Protein AF-A0A1J3GLE9-F1 (afdb_monomer_lite)

Sequence (79 aa):
ITVIKNENDELIPSRVIVGHRMCIDYRKLNAASRKDHFPLPFIDQMLERLACHPFYCFLDGYSGFFQIPIHPDDQEKTT

Radius of gyration: 19.92 Å; chains: 1; bounding box: 53×32×44 Å

Foldseek 3Di:
DDFDQDPVRDTDDDDDPPDDDDDDPCVVVVVVDDDDDDDDDDPVVVVVVVVVDPDDDDDDCVVVVVVDDDDPVCVVVVD

Structure (mmCIF, N/CA/C/O backbone):
data_AF-A0A1J3GLE9-F1
#
_entry.id   AF-A0A1J3GLE9-F1
#
loop_
_atom_site.group_PDB
_atom_site.id
_atom_site.type_symbol
_atom_site.label_atom_id
_atom_site.label_alt_id
_atom_site.label_comp_id
_atom_site.label_asym_id
_atom_site.label_entity_id
_atom_site.label_seq_id
_atom_site.pdbx_PDB_ins_code
_atom_site.Cartn_x
_atom_site.Cartn_y
_atom_site.Cartn_z
_atom_site.occupancy
_atom_site.B_iso_or_equiv
_atom_site.auth_seq_id
_atom_site.auth_comp_id
_atom_site.auth_asym_id
_atom_site.auth_atom_id
_atom_site.pdbx_PDB_model_num
ATOM 1 N N . ILE A 1 1 ? -18.874 11.424 -0.440 1.00 60.66 1 ILE A N 1
ATOM 2 C CA . ILE A 1 1 ? -19.647 10.714 -1.485 1.00 60.66 1 ILE A CA 1
ATOM 3 C C . ILE A 1 1 ? -21.071 11.194 -1.323 1.00 60.66 1 ILE A C 1
ATOM 5 O O . ILE A 1 1 ? -21.577 11.132 -0.213 1.00 60.66 1 ILE A O 1
ATOM 9 N N . THR A 1 2 ? -21.650 11.775 -2.363 1.00 73.94 2 THR A N 1
ATOM 10 C CA . THR A 1 2 ? -23.028 12.270 -2.360 1.00 73.94 2 THR A CA 1
ATOM 11 C C . THR A 1 2 ? -23.856 11.321 -3.203 1.00 73.94 2 THR A C 1
ATOM 13 O O . THR A 1 2 ? -23.497 11.039 -4.342 1.00 73.94 2 THR A O 1
ATOM 16 N N . VAL A 1 3 ? -24.937 10.793 -2.646 1.00 78.12 3 VAL A N 1
ATOM 17 C CA . VAL A 1 3 ? -25.845 9.923 -3.391 1.00 78.12 3 VAL A CA 1
ATOM 18 C C . VAL A 1 3 ? -26.808 10.823 -4.154 1.00 78.12 3 VAL A C 1
ATOM 20 O O . VAL A 1 3 ? -27.523 11.611 -3.539 1.00 78.12 3 VAL A O 1
ATOM 23 N N . ILE A 1 4 ? -26.770 10.758 -5.482 1.00 81.25 4 ILE A N 1
ATOM 24 C CA . ILE A 1 4 ? -27.615 11.566 -6.365 1.00 81.25 4 ILE A CA 1
ATOM 25 C C . ILE A 1 4 ? -28.596 10.617 -7.046 1.00 81.25 4 ILE A C 1
ATOM 27 O O . ILE A 1 4 ? -28.207 9.535 -7.485 1.00 81.25 4 ILE A O 1
ATOM 31 N N . LYS A 1 5 ? -29.867 11.011 -7.111 1.00 84.44 5 LYS A N 1
ATOM 32 C CA . LYS A 1 5 ? -30.898 10.263 -7.830 1.00 84.44 5 LYS A CA 1
ATOM 33 C C . LYS A 1 5 ? -30.777 10.567 -9.328 1.00 84.44 5 LYS A C 1
ATOM 35 O O . LYS A 1 5 ? -30.716 11.743 -9.689 1.00 84.44 5 LYS A O 1
ATOM 40 N N . ASN A 1 6 ? -30.669 9.546 -10.177 1.00 82.12 6 ASN A N 1
ATOM 41 C CA . ASN A 1 6 ? -30.664 9.729 -11.631 1.00 82.12 6 ASN A CA 1
ATOM 42 C C . ASN A 1 6 ? -32.091 9.929 -12.178 1.00 82.12 6 ASN A C 1
ATOM 44 O O . ASN A 1 6 ? -33.068 9.890 -11.434 1.00 82.12 6 ASN A O 1
ATOM 48 N N . GLU A 1 7 ? -32.206 10.130 -13.491 1.00 85.06 7 GLU A N 1
ATOM 49 C CA . GLU A 1 7 ? -33.491 10.294 -14.191 1.00 85.06 7 GLU A CA 1
ATOM 50 C C . GLU A 1 7 ? -34.389 9.044 -14.121 1.00 85.06 7 GLU A C 1
ATOM 52 O O . GLU A 1 7 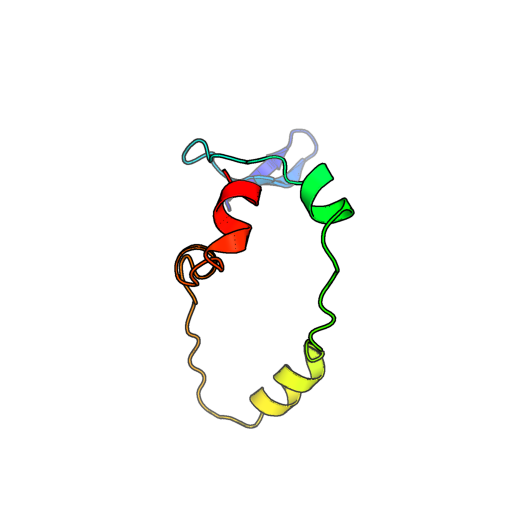? -35.603 9.149 -14.267 1.00 85.06 7 GLU A O 1
ATOM 57 N N . ASN A 1 8 ? -33.805 7.878 -13.833 1.00 87.12 8 ASN A N 1
ATOM 58 C CA . ASN A 1 8 ? -34.494 6.602 -13.643 1.00 87.12 8 ASN A CA 1
ATOM 59 C C . ASN A 1 8 ? -34.782 6.302 -12.161 1.00 87.12 8 ASN A C 1
ATOM 61 O O . ASN A 1 8 ? -35.082 5.164 -11.808 1.00 87.12 8 ASN A O 1
ATOM 65 N N . ASP A 1 9 ? -34.677 7.305 -11.284 1.00 81.75 9 ASP A N 1
ATOM 66 C CA . ASP A 1 9 ? -34.897 7.187 -9.843 1.00 81.75 9 ASP A CA 1
ATOM 67 C C . ASP A 1 9 ? -33.905 6.273 -9.085 1.00 81.75 9 ASP A C 1
ATOM 69 O O . ASP A 1 9 ? -34.092 5.969 -7.903 1.00 81.75 9 ASP A O 1
ATOM 73 N N . GLU A 1 10 ? -32.796 5.894 -9.716 1.00 85.31 10 GLU A N 1
ATOM 74 C CA . GLU A 1 10 ? -31.736 5.091 -9.114 1.00 85.31 10 GLU A CA 1
ATOM 75 C C . GLU A 1 10 ? -30.758 5.974 -8.331 1.00 85.31 10 GLU A C 1
ATOM 77 O O . GLU A 1 10 ? -30.344 7.053 -8.765 1.00 85.31 10 GLU A O 1
ATOM 82 N N . LEU A 1 11 ? -30.355 5.496 -7.155 1.00 83.75 11 LEU A N 1
ATOM 83 C CA . LEU A 1 11 ? -29.409 6.177 -6.279 1.00 83.75 11 LEU A CA 1
ATOM 84 C C . LEU A 1 11 ? -27.974 5.867 -6.711 1.00 83.75 11 LEU A C 1
ATOM 86 O O . LEU A 1 11 ? -27.419 4.825 -6.362 1.00 83.75 11 LEU A O 1
ATOM 90 N N . ILE A 1 12 ? -27.356 6.790 -7.446 1.00 82.00 12 ILE A N 1
ATOM 91 C CA . ILE A 1 12 ? -25.972 6.645 -7.893 1.00 82.00 12 ILE A CA 1
ATOM 92 C C . ILE A 1 12 ? -25.039 7.319 -6.877 1.00 82.00 12 ILE A C 1
ATOM 94 O O . ILE A 1 12 ? -25.193 8.513 -6.585 1.00 82.00 12 ILE A O 1
ATOM 98 N N . PRO A 1 13 ? -24.032 6.605 -6.339 1.00 79.50 13 PRO A N 1
ATOM 99 C CA . PRO A 1 13 ? -22.990 7.228 -5.538 1.00 79.50 13 PRO A CA 1
ATOM 100 C C . PRO A 1 13 ? -22.126 8.110 -6.445 1.00 79.50 13 PRO A C 1
ATOM 102 O O . PRO A 1 13 ? -21.274 7.631 -7.188 1.00 79.50 13 PRO A O 1
ATOM 105 N N . SER A 1 14 ? -22.338 9.421 -6.375 1.00 78.19 14 SER A N 1
ATOM 106 C CA . SER A 1 14 ? -21.555 10.402 -7.115 1.00 78.19 14 SER A CA 1
ATOM 107 C C . SER A 1 14 ? -20.476 11.005 -6.220 1.00 78.19 14 SER A C 1
ATOM 109 O O . SER A 1 14 ? -20.671 11.289 -5.030 1.00 78.19 14 SER A O 1
ATOM 111 N N . ARG A 1 15 ? -19.287 11.198 -6.784 1.00 76.44 15 ARG A N 1
ATOM 112 C CA . ARG A 1 15 ? -18.188 11.891 -6.117 1.00 76.44 15 ARG A CA 1
ATOM 113 C C . ARG A 1 15 ? -17.984 13.220 -6.824 1.00 76.44 15 ARG A C 1
ATOM 115 O O . ARG A 1 15 ? -17.614 13.240 -7.991 1.00 76.44 15 ARG A O 1
ATOM 122 N N . VAL A 1 16 ? -18.180 14.317 -6.098 1.00 77.19 16 VAL A N 1
ATOM 123 C CA . VAL A 1 16 ? -17.811 15.650 -6.584 1.00 77.19 16 VAL A CA 1
ATOM 124 C C . VAL A 1 16 ? -16.319 15.640 -6.927 1.00 77.19 16 VAL A C 1
ATOM 126 O O . VAL A 1 16 ? -15.493 15.227 -6.104 1.00 77.19 16 VAL A O 1
ATOM 129 N N . ILE A 1 17 ? -15.976 16.038 -8.153 1.00 80.69 17 ILE A N 1
ATOM 130 C CA . ILE A 1 17 ? -14.586 16.125 -8.606 1.00 80.69 17 ILE A CA 1
ATOM 131 C C . ILE A 1 17 ? -13.955 17.319 -7.891 1.00 80.69 17 ILE A C 1
ATOM 133 O O . ILE A 1 17 ? -14.215 18.467 -8.227 1.00 80.69 17 ILE A O 1
ATOM 137 N N . VAL A 1 18 ? -13.148 17.036 -6.869 1.00 82.31 18 VAL A N 1
ATOM 138 C CA . VAL A 1 18 ? -12.495 18.068 -6.042 1.00 82.31 18 VAL A CA 1
ATOM 139 C C . VAL A 1 18 ? -11.193 18.585 -6.680 1.00 82.31 18 VAL A C 1
ATOM 141 O O . VAL A 1 18 ? -10.603 19.541 -6.193 1.00 82.31 18 VAL A O 1
ATOM 144 N N . GLY A 1 19 ? -10.729 17.950 -7.762 1.00 85.94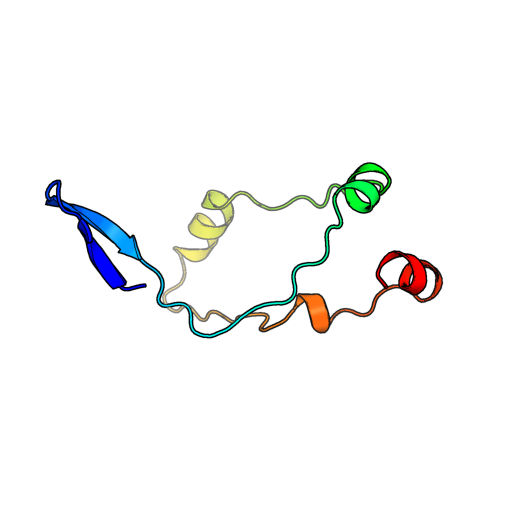 19 GLY A N 1
ATOM 145 C CA . GLY A 1 19 ? -9.516 18.312 -8.498 1.00 85.94 19 GLY A CA 1
ATOM 146 C C . GLY A 1 19 ? -9.011 17.174 -9.390 1.00 85.94 19 GLY A C 1
ATOM 147 O O . GLY A 1 19 ? -9.423 16.020 -9.230 1.00 85.94 19 GLY A O 1
ATOM 148 N N . HIS A 1 20 ? -8.114 17.492 -10.326 1.00 87.88 20 HIS A N 1
ATOM 149 C CA . HIS A 1 20 ? -7.428 16.492 -11.148 1.00 87.88 20 HIS A CA 1
ATOM 150 C C . HIS A 1 20 ? -6.311 15.802 -10.357 1.00 87.88 20 HIS A C 1
ATOM 152 O O . HIS A 1 20 ? -5.631 16.425 -9.543 1.00 87.88 20 HIS A O 1
ATOM 158 N N . ARG A 1 21 ? -6.119 14.502 -10.603 1.00 89.12 21 ARG A N 1
ATOM 159 C CA . ARG A 1 21 ? -5.040 13.697 -10.018 1.00 89.12 21 ARG A CA 1
ATOM 160 C C . ARG A 1 21 ? -4.144 13.179 -11.134 1.00 89.12 21 ARG A C 1
ATOM 162 O O . ARG A 1 21 ? -4.649 12.761 -12.172 1.00 89.12 21 ARG A O 1
ATOM 169 N N . MET A 1 22 ? -2.835 13.194 -10.906 1.00 90.81 22 MET A N 1
ATOM 170 C CA . MET A 1 22 ? -1.875 12.578 -11.818 1.00 90.81 22 MET A CA 1
ATOM 171 C C . MET A 1 22 ? -2.008 11.052 -11.738 1.00 90.81 22 MET A C 1
ATOM 173 O O . MET A 1 22 ? -1.916 10.482 -10.652 1.00 90.81 22 MET A O 1
ATOM 177 N N . CYS A 1 23 ? -2.214 10.405 -12.884 1.00 92.00 23 CYS A N 1
ATOM 178 C CA . CYS A 1 23 ? -2.284 8.951 -13.012 1.00 92.00 23 CYS A CA 1
ATOM 179 C C . CYS A 1 23 ? -1.229 8.500 -14.024 1.00 92.00 23 CYS A C 1
ATOM 181 O O . CYS A 1 23 ? -1.360 8.784 -15.213 1.00 92.00 23 CYS A O 1
ATOM 183 N N . ILE A 1 24 ? -0.195 7.807 -13.551 1.00 93.69 24 ILE A N 1
ATOM 184 C CA . ILE A 1 24 ? 0.864 7.253 -14.401 1.00 93.69 24 ILE A CA 1
ATOM 185 C C . ILE A 1 24 ? 0.455 5.842 -14.840 1.00 93.69 24 ILE A C 1
ATOM 187 O O . ILE A 1 24 ? -0.025 5.041 -14.034 1.00 93.69 24 ILE A O 1
ATOM 191 N N . ASP A 1 25 ? 0.629 5.531 -16.124 1.00 95.94 25 ASP A N 1
ATOM 192 C CA . ASP A 1 25 ? 0.271 4.228 -16.686 1.00 95.94 25 ASP A CA 1
ATOM 193 C C . ASP A 1 25 ? 1.379 3.183 -16.481 1.00 95.94 25 ASP A C 1
ATOM 195 O O . ASP A 1 25 ? 2.224 2.950 -17.346 1.00 95.94 25 ASP A O 1
ATOM 199 N N . TYR A 1 26 ? 1.330 2.490 -15.343 1.00 95.56 26 TYR A N 1
ATOM 200 C CA . TYR A 1 26 ? 2.269 1.418 -15.005 1.00 95.56 26 TYR A CA 1
ATOM 201 C C . TYR A 1 26 ? 1.915 0.043 -15.589 1.00 95.56 26 TYR A C 1
ATOM 203 O O . TYR A 1 26 ? 2.519 -0.951 -15.194 1.00 95.56 26 TYR A O 1
ATOM 211 N N . ARG A 1 27 ? 0.961 -0.087 -16.524 1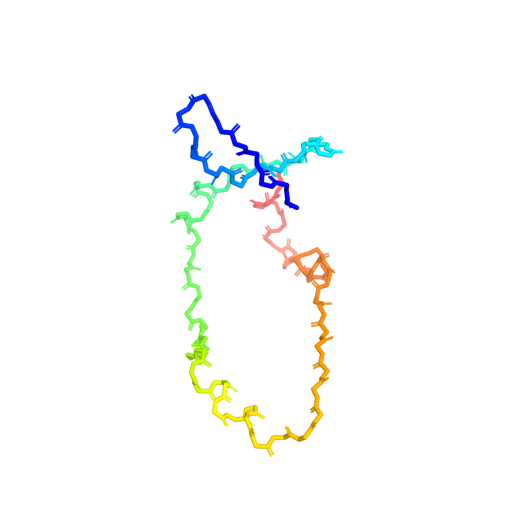.00 96.31 27 ARG A N 1
ATOM 212 C CA . ARG A 1 27 ? 0.521 -1.415 -17.008 1.00 96.31 27 ARG A CA 1
ATOM 213 C C . ARG A 1 27 ? 1.666 -2.263 -17.567 1.00 96.31 27 ARG A C 1
ATOM 215 O O . ARG A 1 27 ? 1.762 -3.444 -17.242 1.00 96.31 27 ARG A O 1
ATOM 222 N N . LYS A 1 28 ? 2.548 -1.661 -18.374 1.00 96.38 28 LYS A N 1
ATOM 223 C CA . LYS A 1 28 ? 3.723 -2.349 -18.941 1.00 96.38 28 LYS A CA 1
ATOM 224 C C . LYS A 1 28 ? 4.741 -2.718 -17.861 1.00 96.38 28 LYS A C 1
ATOM 226 O O . LYS A 1 28 ? 5.234 -3.841 -17.859 1.00 96.38 28 LYS A O 1
ATOM 231 N N . LEU A 1 29 ? 5.004 -1.801 -16.929 1.00 95.62 29 LEU A N 1
ATOM 232 C CA . LEU A 1 29 ? 5.921 -2.026 -15.811 1.00 95.62 29 LEU A CA 1
ATOM 233 C C . LEU A 1 29 ? 5.423 -3.167 -14.913 1.00 95.62 29 LEU A C 1
ATOM 235 O O . LEU A 1 29 ? 6.152 -4.117 -14.663 1.00 95.62 29 LEU A O 1
ATOM 239 N N . ASN A 1 30 ? 4.151 -3.137 -14.514 1.00 94.88 30 ASN A N 1
ATOM 240 C CA . ASN A 1 30 ? 3.534 -4.151 -13.657 1.00 94.88 30 ASN A CA 1
ATOM 241 C C . ASN A 1 30 ? 3.522 -5.551 -14.287 1.00 94.88 30 ASN A C 1
ATOM 243 O O . ASN A 1 30 ? 3.527 -6.542 -13.560 1.00 94.88 30 ASN A O 1
ATOM 247 N N . ALA A 1 31 ? 3.487 -5.641 -15.620 1.00 95.88 31 ALA A N 1
ATOM 248 C CA . ALA A 1 31 ? 3.587 -6.910 -16.335 1.00 95.88 31 ALA A CA 1
ATOM 249 C C . ALA A 1 31 ? 5.024 -7.462 -16.367 1.00 95.88 31 ALA A C 1
ATOM 251 O O . ALA A 1 31 ? 5.203 -8.677 -16.356 1.00 95.88 31 ALA A O 1
ATOM 252 N N . ALA A 1 32 ? 6.034 -6.586 -16.401 1.00 95.62 32 ALA A N 1
ATOM 253 C CA . ALA A 1 32 ? 7.448 -6.963 -16.382 1.00 95.62 32 ALA A CA 1
ATOM 254 C C . ALA A 1 32 ? 7.982 -7.232 -14.960 1.00 95.62 32 ALA A C 1
ATOM 256 O O . ALA A 1 32 ? 8.940 -7.987 -14.790 1.00 95.62 32 ALA A O 1
ATOM 257 N N . SER A 1 33 ? 7.374 -6.625 -13.939 1.00 95.06 33 SER A N 1
ATOM 258 C CA . SER A 1 33 ? 7.775 -6.770 -12.539 1.00 95.06 33 SER A CA 1
ATOM 259 C C . SER A 1 33 ? 7.394 -8.133 -11.955 1.00 95.06 33 SER A C 1
ATOM 261 O O . SER A 1 33 ? 6.281 -8.632 -12.133 1.00 95.06 33 SER A O 1
ATOM 263 N N . ARG A 1 34 ? 8.306 -8.725 -11.173 1.00 94.88 34 ARG A N 1
ATOM 264 C CA . ARG A 1 34 ? 8.021 -9.939 -10.395 1.00 94.88 34 ARG A CA 1
ATOM 265 C C . ARG A 1 34 ? 7.038 -9.611 -9.270 1.00 94.88 34 ARG A C 1
ATOM 267 O O . ARG A 1 34 ? 7.317 -8.748 -8.444 1.00 94.88 34 ARG A O 1
ATOM 274 N N . LYS A 1 35 ? 5.918 -10.337 -9.208 1.00 91.81 35 LYS A N 1
ATOM 275 C CA . LYS A 1 35 ? 4.931 -10.194 -8.128 1.00 91.81 35 LYS A CA 1
ATOM 276 C C . LYS A 1 35 ? 5.454 -10.822 -6.841 1.00 91.81 35 LYS A C 1
ATOM 278 O O . LYS A 1 35 ? 5.673 -12.035 -6.790 1.00 91.81 35 LYS A O 1
ATOM 283 N N . ASP A 1 36 ? 5.625 -9.998 -5.818 1.00 91.62 36 ASP A N 1
ATOM 284 C CA . ASP A 1 36 ? 5.880 -10.482 -4.468 1.00 91.62 36 ASP A CA 1
ATOM 285 C C . ASP A 1 36 ? 4.590 -11.057 -3.864 1.00 91.62 36 ASP A C 1
ATOM 287 O O . ASP A 1 36 ? 3.524 -10.445 -3.955 1.00 91.62 36 ASP A O 1
ATOM 291 N N . HIS A 1 37 ? 4.677 -12.257 -3.295 1.00 88.12 37 HIS A N 1
ATOM 292 C CA . HIS A 1 37 ? 3.539 -12.964 -2.704 1.00 88.12 37 HIS A CA 1
ATOM 293 C C . HIS A 1 37 ? 3.568 -12.789 -1.188 1.00 88.12 37 HIS A C 1
ATOM 295 O O . HIS A 1 37 ? 3.775 -13.744 -0.440 1.00 88.12 37 HIS A O 1
ATOM 301 N N . PHE A 1 38 ? 3.365 -11.553 -0.735 1.00 89.06 38 PHE A N 1
ATOM 302 C CA . PHE A 1 38 ? 3.208 -11.286 0.687 1.00 89.06 38 PHE A CA 1
ATOM 303 C C . PHE A 1 38 ? 1.840 -11.810 1.164 1.00 89.06 38 PHE A C 1
ATOM 305 O O . PHE A 1 38 ? 0.810 -11.400 0.616 1.00 89.06 38 PHE A O 1
ATOM 312 N N . PRO A 1 39 ? 1.787 -12.718 2.155 1.00 91.50 39 PRO A N 1
ATOM 313 C CA . PRO A 1 39 ? 0.528 -13.278 2.623 1.00 91.50 39 PRO A CA 1
ATOM 314 C C . PRO A 1 39 ? -0.267 -12.210 3.379 1.00 91.50 39 PRO A C 1
ATOM 316 O O . PRO A 1 39 ? 0.091 -11.816 4.489 1.00 91.50 39 PRO A O 1
ATOM 319 N N . LEU A 1 40 ? -1.366 -11.746 2.784 1.00 90.56 40 LEU A N 1
ATOM 320 C CA . LEU A 1 40 ? -2.335 -10.912 3.488 1.00 90.56 40 LEU A CA 1
ATOM 321 C C . LEU A 1 40 ? -3.296 -11.809 4.280 1.00 90.56 40 LEU A C 1
ATOM 323 O O . LEU A 1 40 ? -3.809 -12.782 3.720 1.00 90.56 40 LEU A O 1
ATOM 327 N N . PRO A 1 41 ? -3.549 -11.515 5.568 1.00 90.94 41 PRO A N 1
ATOM 328 C CA . PRO A 1 41 ? -4.519 -12.267 6.350 1.00 90.94 41 PRO A CA 1
ATOM 329 C C . PRO A 1 41 ? -5.931 -12.069 5.791 1.00 90.94 41 PRO A C 1
ATOM 331 O O . PRO A 1 41 ? -6.265 -11.011 5.253 1.00 90.94 41 PRO A O 1
ATOM 334 N N . PHE A 1 42 ? -6.780 -13.081 5.958 1.00 92.06 42 PHE A N 1
ATOM 335 C CA . PHE A 1 42 ? -8.204 -12.939 5.670 1.00 92.06 42 PHE A CA 1
ATOM 336 C C . PHE A 1 42 ? -8.846 -11.961 6.652 1.00 92.06 42 PHE A C 1
ATOM 338 O O . PHE A 1 42 ? -8.496 -11.929 7.835 1.00 92.06 42 PHE A O 1
ATOM 345 N N . ILE A 1 43 ? -9.815 -11.186 6.164 1.00 93.56 43 ILE A N 1
ATOM 346 C CA . ILE A 1 43 ? -10.481 -10.169 6.980 1.00 93.56 43 ILE A CA 1
ATOM 347 C C . ILE A 1 43 ? -11.171 -10.786 8.203 1.00 93.56 43 ILE A C 1
ATOM 349 O O . ILE A 1 43 ? -11.046 -10.247 9.298 1.00 93.56 43 ILE A O 1
ATOM 353 N N . ASP A 1 44 ? -11.786 -11.960 8.052 1.00 93.88 44 ASP A N 1
ATOM 354 C CA . ASP A 1 44 ? -12.489 -12.654 9.136 1.00 93.88 44 ASP A CA 1
ATOM 355 C C . ASP A 1 44 ? -11.545 -13.000 10.294 1.00 93.88 44 ASP A C 1
ATOM 357 O O . ASP A 1 44 ? -11.860 -12.754 11.455 1.00 93.88 44 ASP A O 1
ATOM 361 N N . GLN A 1 45 ? -10.322 -13.444 9.983 1.00 91.69 45 GLN A N 1
ATOM 362 C CA . GLN A 1 45 ? -9.303 -13.738 10.992 1.00 91.69 45 GLN A CA 1
ATOM 363 C C . GLN A 1 45 ? -8.892 -12.484 11.778 1.00 91.69 45 GLN A C 1
ATOM 365 O O . GLN A 1 45 ? -8.591 -12.555 12.972 1.00 91.69 45 GLN A O 1
ATOM 370 N N . MET A 1 46 ? -8.842 -11.327 11.114 1.00 90.44 46 MET A N 1
ATOM 371 C CA . MET A 1 46 ? -8.560 -10.059 11.787 1.00 90.44 46 MET A CA 1
ATOM 372 C C . MET A 1 46 ? -9.738 -9.624 12.664 1.00 90.44 46 MET A C 1
ATOM 374 O O . MET A 1 46 ? -9.514 -9.170 13.785 1.00 90.44 46 MET A O 1
ATOM 378 N N . LEU A 1 47 ? -10.974 -9.793 12.184 1.00 91.38 47 LEU A N 1
ATOM 379 C CA . LEU A 1 47 ? -12.193 -9.420 12.905 1.00 91.38 47 LEU A CA 1
ATOM 380 C C . LEU A 1 47 ? -12.424 -10.280 14.151 1.00 91.38 47 LEU A C 1
ATOM 382 O O . LEU A 1 47 ? -12.751 -9.732 15.200 1.00 91.38 47 LEU A O 1
ATOM 386 N N . GLU A 1 48 ? -12.194 -11.592 14.077 1.00 92.69 48 GLU A N 1
ATOM 387 C CA . GLU A 1 48 ? -12.292 -12.494 15.234 1.00 92.69 48 GLU A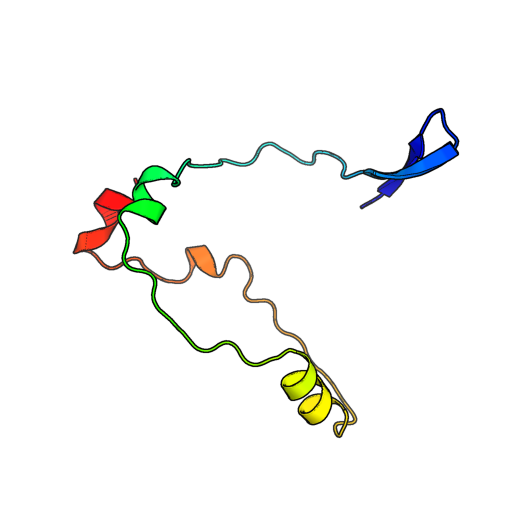 CA 1
ATOM 388 C C . GLU A 1 48 ? -11.332 -12.092 16.356 1.00 92.69 48 GLU A C 1
ATOM 390 O O . GLU A 1 48 ? -11.709 -12.061 17.526 1.00 92.69 48 GLU A O 1
ATOM 395 N N . ARG A 1 49 ? -10.091 -11.728 16.004 1.00 89.00 49 ARG A N 1
ATOM 396 C CA . ARG A 1 49 ? -9.109 -11.225 16.976 1.00 89.00 49 ARG A CA 1
ATOM 397 C C . ARG A 1 49 ? -9.544 -9.899 17.585 1.00 89.00 49 ARG A C 1
ATOM 399 O O . ARG A 1 49 ? -9.297 -9.656 18.761 1.00 89.00 49 ARG A O 1
ATOM 406 N N . LEU A 1 50 ? -10.167 -9.045 16.779 1.00 90.69 50 LEU A N 1
ATOM 407 C CA . LEU A 1 50 ? -10.597 -7.720 17.193 1.00 90.69 50 LEU A CA 1
ATOM 408 C C . LEU A 1 50 ? -11.786 -7.801 18.165 1.00 90.69 50 LEU A C 1
ATOM 410 O O . LEU A 1 50 ? -11.747 -7.155 19.204 1.00 90.69 50 LEU A O 1
ATOM 414 N N . ALA A 1 51 ? -12.777 -8.653 17.883 1.00 90.62 51 ALA A N 1
ATOM 415 C CA . ALA A 1 51 ? -14.067 -8.731 18.579 1.00 90.62 51 ALA A CA 1
ATOM 416 C C . ALA A 1 51 ? -13.995 -8.914 20.110 1.00 90.62 51 ALA A C 1
ATOM 418 O O . ALA A 1 51 ? -14.937 -8.555 20.815 1.00 90.62 51 ALA A O 1
ATOM 419 N N . CYS A 1 52 ? -12.890 -9.445 20.637 1.00 87.94 52 CYS A N 1
ATOM 420 C CA . CYS A 1 52 ? -12.690 -9.675 22.070 1.00 87.94 52 CYS A CA 1
ATOM 421 C C . CYS A 1 52 ? -12.202 -8.438 22.850 1.00 87.94 52 CYS A C 1
ATOM 423 O O . CYS A 1 52 ? -11.945 -8.544 24.051 1.00 87.94 52 CYS A O 1
ATOM 425 N N . HIS A 1 53 ? -12.052 -7.274 22.206 1.00 91.62 53 HIS A N 1
ATOM 426 C CA . HIS A 1 53 ? -11.524 -6.067 22.842 1.00 91.62 53 HIS A CA 1
ATOM 427 C C . HIS A 1 53 ? -12.603 -4.987 23.069 1.00 91.62 53 HIS A C 1
ATOM 429 O O . HIS A 1 53 ? -13.439 -4.741 22.204 1.00 91.62 53 HIS A O 1
ATOM 435 N N . PRO A 1 54 ? -12.595 -4.293 24.225 1.00 92.31 54 PRO A N 1
ATOM 436 C CA . PRO A 1 54 ? -13.599 -3.273 24.548 1.00 92.31 54 PRO A CA 1
ATOM 437 C C . PRO A 1 54 ? -13.345 -1.903 23.894 1.00 92.31 54 PRO A C 1
ATOM 439 O O . PRO A 1 54 ? -14.252 -1.075 23.850 1.00 92.31 54 PRO A O 1
ATOM 442 N N . PHE A 1 55 ? -12.130 -1.641 23.399 1.00 94.31 55 PHE A N 1
ATOM 443 C CA . PHE A 1 55 ? -11.743 -0.365 22.790 1.00 94.31 55 PHE A CA 1
ATOM 444 C C . PHE A 1 55 ? -10.943 -0.590 21.510 1.00 94.31 55 PHE A C 1
ATOM 446 O O . PHE A 1 55 ? -10.108 -1.493 21.447 1.00 94.31 55 PHE A O 1
ATOM 453 N N . TYR A 1 56 ? -11.157 0.284 20.527 1.00 92.12 56 TYR A N 1
ATOM 454 C CA . TYR A 1 56 ? -10.517 0.217 19.217 1.00 92.12 56 TYR A CA 1
ATOM 45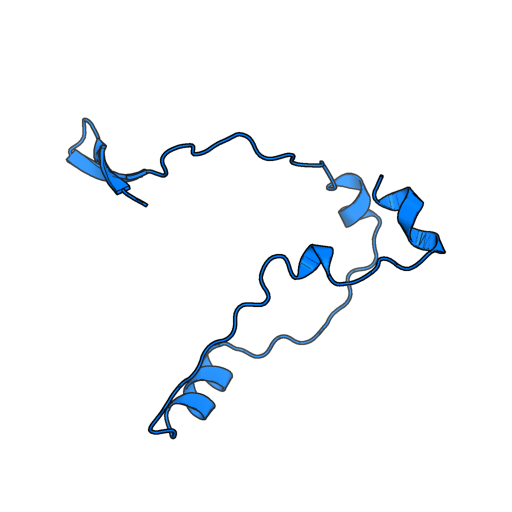5 C C . TYR A 1 56 ? -9.922 1.567 18.830 1.00 92.12 56 TYR A C 1
ATOM 457 O O . TYR A 1 56 ? -10.560 2.607 18.993 1.00 92.12 56 TYR A O 1
ATOM 465 N N . CYS A 1 57 ? -8.714 1.543 18.274 1.00 91.88 57 CYS A N 1
ATOM 466 C CA . CYS A 1 57 ? -8.075 2.688 17.641 1.00 91.88 57 CYS A CA 1
ATOM 467 C C . CYS A 1 57 ? -7.612 2.292 16.235 1.00 91.88 57 CYS A C 1
ATOM 469 O O . CYS A 1 57 ? -7.105 1.192 16.021 1.00 91.88 57 CYS A O 1
ATOM 471 N N . PHE A 1 58 ? -7.813 3.185 15.268 1.00 90.50 58 PHE A N 1
ATOM 472 C CA . PHE A 1 58 ? -7.372 3.000 13.889 1.00 90.50 58 PHE A CA 1
ATOM 473 C C . PHE A 1 58 ? -6.405 4.120 13.522 1.00 90.50 58 PHE A C 1
ATOM 475 O O . PHE A 1 58 ? -6.651 5.285 13.835 1.00 90.50 58 PHE A O 1
ATOM 482 N N . LEU A 1 59 ? -5.313 3.753 1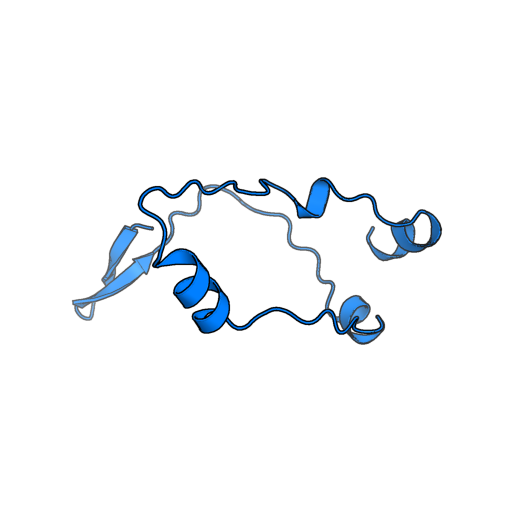2.858 1.00 94.19 59 LEU A N 1
ATOM 483 C CA . LEU A 1 59 ? -4.333 4.679 12.312 1.00 94.19 59 LEU A CA 1
ATOM 484 C C . LEU A 1 59 ? -4.307 4.493 10.798 1.00 94.19 59 LEU A C 1
ATOM 486 O O . LEU A 1 59 ? -4.178 3.369 10.316 1.00 94.19 59 LEU A O 1
ATOM 490 N N . ASP A 1 60 ? -4.418 5.595 10.063 1.00 93.56 60 ASP A N 1
ATOM 491 C CA . ASP A 1 60 ? -4.256 5.599 8.613 1.00 93.56 60 ASP A CA 1
ATOM 492 C C . ASP A 1 60 ? -2.795 5.889 8.256 1.00 93.56 60 ASP A C 1
ATOM 494 O O . ASP A 1 60 ? -2.205 6.865 8.728 1.00 93.56 60 ASP A O 1
ATOM 498 N N . GLY A 1 61 ? -2.222 5.063 7.383 1.00 92.19 61 GLY A N 1
ATOM 499 C CA . GLY A 1 61 ? -0.943 5.329 6.735 1.00 92.19 61 GLY A CA 1
ATOM 500 C C . GLY A 1 61 ? -1.118 6.381 5.644 1.00 92.19 61 GLY A C 1
ATOM 501 O O . GLY A 1 61 ? -0.969 6.070 4.461 1.00 92.19 61 GLY A O 1
ATOM 502 N N . TYR A 1 62 ? -1.464 7.613 6.029 1.00 92.38 62 TYR A N 1
ATOM 503 C CA . TYR A 1 62 ? -1.782 8.690 5.093 1.00 92.38 62 TYR A CA 1
ATOM 504 C C . TYR A 1 62 ? -0.654 8.885 4.079 1.00 92.38 62 TYR A C 1
ATOM 506 O O . TYR A 1 62 ? 0.484 9.156 4.449 1.00 92.38 62 TYR A O 1
ATOM 514 N N . SER A 1 63 ? -0.950 8.790 2.783 1.00 90.06 63 SER A N 1
ATOM 515 C CA . SER A 1 63 ? 0.076 8.857 1.727 1.00 90.06 63 SER A CA 1
ATOM 516 C C . SER A 1 63 ? 1.191 7.805 1.866 1.00 90.06 63 SER A C 1
ATOM 518 O O . SER A 1 63 ? 2.306 8.040 1.414 1.00 90.06 63 SER A O 1
ATOM 520 N N . GLY A 1 64 ? 0.910 6.641 2.462 1.00 94.06 64 GLY A N 1
ATOM 521 C CA . GLY A 1 64 ? 1.909 5.620 2.801 1.00 94.06 64 GLY A CA 1
ATOM 522 C C . GLY A 1 64 ? 2.785 5.169 1.628 1.00 94.06 64 GLY A C 1
ATOM 523 O O . GLY A 1 64 ? 3.980 4.960 1.809 1.00 94.06 64 GLY A O 1
ATOM 524 N N . PHE A 1 65 ? 2.239 5.133 0.407 1.00 92.25 65 PHE A N 1
ATOM 525 C CA . PHE A 1 65 ? 3.014 4.843 -0.807 1.00 92.25 65 PHE A CA 1
ATOM 526 C C . PHE A 1 65 ? 4.158 5.835 -1.065 1.00 92.25 65 PHE A C 1
ATOM 528 O O . PHE A 1 65 ? 5.178 5.441 -1.611 1.00 92.25 65 PHE A O 1
ATOM 535 N N . PHE A 1 66 ? 4.007 7.102 -0.670 1.00 91.69 66 PHE A N 1
ATOM 536 C CA . PHE A 1 66 ? 5.028 8.141 -0.853 1.00 91.69 66 PHE A CA 1
ATOM 537 C C . PHE A 1 66 ? 6.009 8.241 0.320 1.00 91.69 66 PHE A C 1
ATOM 539 O O . PHE A 1 66 ? 6.990 8.972 0.231 1.00 91.69 66 PHE A O 1
ATOM 546 N N . GLN A 1 67 ? 5.743 7.541 1.426 1.00 95.00 67 GLN A N 1
ATOM 547 C CA . GLN A 1 67 ? 6.622 7.548 2.596 1.00 95.00 67 GLN A CA 1
ATOM 548 C C . GLN A 1 67 ? 7.716 6.477 2.510 1.00 95.00 67 GLN A C 1
ATOM 550 O O . GLN A 1 67 ? 8.766 6.624 3.132 1.00 95.00 67 GLN A O 1
ATOM 555 N N . ILE A 1 68 ? 7.477 5.400 1.756 1.00 93.38 68 ILE A N 1
ATOM 556 C CA . ILE A 1 68 ? 8.431 4.300 1.596 1.00 93.38 68 ILE A CA 1
ATOM 557 C C . ILE A 1 68 ? 9.357 4.618 0.411 1.00 93.38 68 ILE A C 1
ATOM 559 O O . ILE A 1 68 ? 8.865 4.780 -0.708 1.00 93.38 68 ILE A O 1
ATOM 563 N N . PRO A 1 69 ? 10.685 4.706 0.615 1.00 94.81 69 PRO A N 1
ATOM 564 C CA . PRO A 1 69 ? 11.615 5.004 -0.465 1.00 94.81 69 PRO A CA 1
ATOM 565 C C . PRO A 1 69 ? 11.736 3.830 -1.442 1.00 94.81 69 PRO A C 1
ATOM 567 O O . PRO A 1 69 ? 11.798 2.667 -1.041 1.00 94.81 69 PRO A O 1
ATOM 570 N N . ILE A 1 70 ? 11.827 4.151 -2.732 1.00 95.38 70 ILE A N 1
ATOM 571 C CA . ILE A 1 70 ? 12.148 3.183 -3.785 1.00 95.38 70 ILE A CA 1
ATOM 572 C C . ILE A 1 70 ? 13.650 2.892 -3.731 1.00 95.38 70 ILE A C 1
ATOM 574 O O . ILE A 1 70 ? 14.460 3.806 -3.537 1.00 95.38 70 ILE A O 1
ATOM 578 N N . HIS A 1 71 ? 14.016 1.621 -3.912 1.00 96.00 71 HIS A N 1
ATOM 579 C CA . HIS A 1 71 ? 15.414 1.204 -3.985 1.00 96.00 71 HIS A CA 1
ATOM 580 C C . HIS A 1 71 ? 16.161 2.024 -5.058 1.00 96.00 71 HIS A C 1
ATOM 582 O O . HIS A 1 71 ? 15.604 2.192 -6.144 1.00 96.00 71 HIS A O 1
ATOM 588 N N . PRO A 1 72 ? 17.387 2.529 -4.804 1.00 96.00 72 PRO A N 1
ATOM 589 C CA . PRO A 1 72 ? 18.085 3.432 -5.728 1.00 96.00 72 PRO A CA 1
ATOM 590 C C . PRO A 1 72 ? 18.139 2.928 -7.177 1.00 96.00 72 PRO A C 1
ATOM 592 O O . PRO A 1 72 ? 17.823 3.675 -8.097 1.00 96.00 72 PRO A O 1
ATOM 595 N N . ASP A 1 73 ? 18.417 1.637 -7.365 1.00 96.31 73 ASP A N 1
ATOM 596 C CA . ASP A 1 73 ? 18.528 1.004 -8.690 1.00 96.31 73 ASP A CA 1
ATOM 597 C C . ASP A 1 73 ? 17.192 0.889 -9.457 1.00 96.31 73 ASP A C 1
ATOM 599 O O . ASP A 1 73 ? 17.178 0.585 -10.651 1.00 96.31 73 ASP A O 1
ATOM 603 N N . ASP A 1 74 ? 16.057 1.099 -8.784 1.00 94.94 74 ASP A N 1
ATOM 604 C CA . ASP A 1 74 ? 14.715 0.959 -9.357 1.00 94.94 74 ASP A CA 1
ATOM 605 C C . ASP A 1 74 ? 14.016 2.307 -9.606 1.00 94.94 74 ASP A C 1
ATOM 607 O O . ASP A 1 74 ? 12.955 2.330 -10.229 1.00 94.94 74 ASP A O 1
ATOM 611 N N . GLN A 1 75 ? 14.596 3.433 -9.173 1.00 93.88 75 GLN A N 1
ATOM 612 C CA . GLN A 1 75 ? 13.970 4.763 -9.272 1.00 93.88 75 GLN A CA 1
ATOM 613 C C . GLN A 1 75 ? 13.709 5.197 -10.723 1.00 93.88 75 GLN A C 1
ATOM 615 O O . GLN A 1 75 ? 12.655 5.761 -11.030 1.00 93.88 75 GLN A O 1
ATOM 620 N N . GLU A 1 76 ? 14.628 4.873 -11.637 1.00 93.94 76 GLU A N 1
ATOM 621 C CA . GLU A 1 76 ? 14.481 5.179 -13.067 1.00 93.94 76 GLU A CA 1
ATOM 622 C C . GLU A 1 76 ? 13.300 4.436 -13.711 1.00 93.94 76 GLU A C 1
ATOM 624 O O . GLU A 1 76 ? 12.752 4.888 -14.711 1.00 93.94 76 GLU A O 1
ATOM 629 N N . LYS A 1 77 ? 12.854 3.315 -13.127 1.00 91.88 77 LYS A N 1
ATOM 630 C CA . LYS A 1 77 ? 11.727 2.522 -13.650 1.00 91.88 77 LYS A CA 1
ATOM 631 C C . LYS A 1 77 ? 10.371 3.168 -13.359 1.00 91.88 77 LYS A C 1
ATOM 633 O O . LYS A 1 77 ? 9.370 2.756 -13.943 1.00 91.88 77 LYS A O 1
ATOM 638 N N . THR A 1 78 ? 10.331 4.133 -12.438 1.00 90.19 78 THR A N 1
ATOM 639 C CA . THR A 1 78 ? 9.107 4.775 -11.931 1.00 90.19 78 THR A CA 1
ATOM 640 C C . THR A 1 78 ? 9.009 6.269 -12.255 1.00 90.19 78 THR A C 1
ATOM 642 O O . THR A 1 78 ? 8.138 6.942 -11.707 1.00 90.19 78 THR A O 1
ATOM 645 N N . THR A 1 79 ? 9.906 6.788 -13.099 1.00 81.25 79 THR A N 1
ATOM 646 C CA . THR A 1 79 ? 9.909 8.183 -13.583 1.00 81.25 79 THR A CA 1
ATOM 647 C C . THR A 1 79 ? 9.205 8.273 -14.932 1.00 81.25 79 THR A C 1
ATOM 649 O O . THR A 1 79 ? 8.371 9.191 -15.098 1.00 81.25 79 THR A O 1
#

Secondary structure (DSSP, 8-state):
-EEEE-TTS-EEEE----S-------HHHHHHSPPP---PPPHHHHHHHHHT-S-------TTHHHHSPPPGGGGGGG-

pLDDT: mean 89.61, std 6.41, range [60.66, 96.38]

InterPro domains:
  IPR043128 Reverse transcriptase/Diguanylate cyclase domain [G3DSA:3.30.70.270] (38-65)
  IPR043502 DNA/RNA polymerase superfamily [SSF56672] (5-78)
  IPR053134 RNA-directed DNA polymerase homolog [PTHR24559] (11-79)

Organism: Noccaea caerulescens (NCBI:txid107243)